Protein AF-A0A081CB46-F1 (afdb_monomer)

Foldseek 3Di:
DWQAEDPVLLPVLDDCVQQNDPDDPGVLSVVLLCVLCVLLVVPDPCVQSPYNVRDFPLSRNLSSLLSNLVSQCVSCVPPDPSNVSSVVSPVVSVVSSVCSNVVVDDRPPDPPPPPPPPPPPPPPDPDPPPPDDPPPPDDDD

Sequence (141 aa):
MAALISIDDAKVWLSQTKAPITTIEDELAEQLSTTVVGAVSARYSTDTWLDEFTTPLLIRRIISMFYAGYYYHRTFSNDSEPGAYGDRLLADAQTLLNGIVDGTIDIPSDVSIPVVTSMATPTIAPELVDTDPVFSMSQVF

Secondary structure (DSSP, 8-state):
------HHHHHTTS-TTTS--SS--HHHHHHHHHHHHHHHTTTS--TT--STTTS-HHHHHHHHHHHHHHHHHHHTTTSSSTHHHHHHHHHHHHHHHHHHHHTSSPPPS--------------------------------

Mean predicted aligned error: 12.36 Å

Radius of gyration: 26.99 Å; Cα contacts (8 Å, |Δi|>4): 134; chains: 1; bounding box: 76×68×66 Å

pLDDT: mean 81.32, std 16.96, range [39.66, 97.12]

Organism: Vecturithrix granuli (NCBI:txid1499967)

Structure (mmCIF, N/CA/C/O backbone):
data_AF-A0A081CB46-F1
#
_entry.id   AF-A0A081CB46-F1
#
loop_
_atom_site.group_PDB
_atom_site.id
_atom_site.type_symbol
_atom_site.label_atom_id
_atom_site.label_alt_id
_atom_site.label_comp_id
_atom_site.label_asym_id
_atom_site.label_entity_id
_atom_site.label_seq_id
_atom_site.pdbx_PDB_ins_code
_atom_site.Cartn_x
_atom_site.Cartn_y
_atom_site.Cartn_z
_atom_site.occupancy
_atom_site.B_iso_or_equiv
_atom_site.auth_seq_id
_atom_site.auth_comp_id
_atom_site.auth_asym_id
_atom_site.auth_atom_id
_atom_site.pdbx_PDB_model_num
ATOM 1 N N . MET A 1 1 ? -13.130 9.221 -1.093 1.00 72.00 1 MET A N 1
ATOM 2 C CA . MET A 1 1 ? -12.323 8.866 0.095 1.00 72.00 1 MET A CA 1
ATOM 3 C C . MET A 1 1 ? -10.921 9.305 -0.243 1.00 72.00 1 MET A C 1
ATOM 5 O O . MET A 1 1 ? -10.524 8.994 -1.351 1.00 72.00 1 MET A O 1
ATOM 9 N 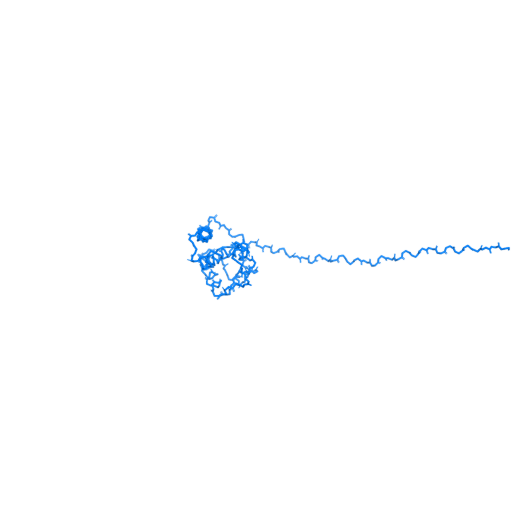N . ALA A 1 2 ? -10.235 10.060 0.615 1.00 83.94 2 ALA A N 1
ATOM 10 C CA . ALA A 1 2 ? -8.910 10.583 0.281 1.00 83.94 2 ALA A CA 1
ATOM 11 C C . ALA A 1 2 ? -7.867 9.457 0.159 1.00 83.94 2 ALA A C 1
ATOM 13 O O . ALA A 1 2 ? -8.063 8.354 0.681 1.00 83.94 2 ALA A O 1
ATOM 14 N N . ALA A 1 3 ? -6.758 9.742 -0.524 1.00 87.81 3 ALA A N 1
ATOM 15 C CA . ALA A 1 3 ? -5.622 8.836 -0.586 1.00 87.81 3 ALA A CA 1
ATOM 16 C C . ALA A 1 3 ? -5.020 8.657 0.818 1.00 87.81 3 ALA A C 1
ATOM 18 O O . ALA A 1 3 ? -4.725 9.633 1.506 1.00 87.81 3 ALA A O 1
ATOM 19 N N . LEU A 1 4 ? -4.833 7.405 1.244 1.00 92.25 4 LEU A N 1
ATOM 20 C CA . LEU A 1 4 ? -4.294 7.080 2.572 1.00 92.25 4 LEU A CA 1
ATOM 21 C C . LEU A 1 4 ? -2.772 6.875 2.588 1.00 92.25 4 LEU A C 1
ATOM 23 O O . LEU A 1 4 ? -2.216 6.478 3.611 1.00 92.25 4 LEU A O 1
ATOM 27 N N . ILE A 1 5 ? -2.100 7.080 1.455 1.00 93.81 5 ILE A N 1
ATOM 28 C CA . ILE A 1 5 ? -0.660 6.862 1.301 1.00 93.81 5 ILE A CA 1
ATOM 29 C C . ILE A 1 5 ? 0.046 8.130 0.842 1.00 93.81 5 ILE A C 1
ATOM 31 O O . ILE A 1 5 ? -0.493 8.899 0.046 1.00 93.81 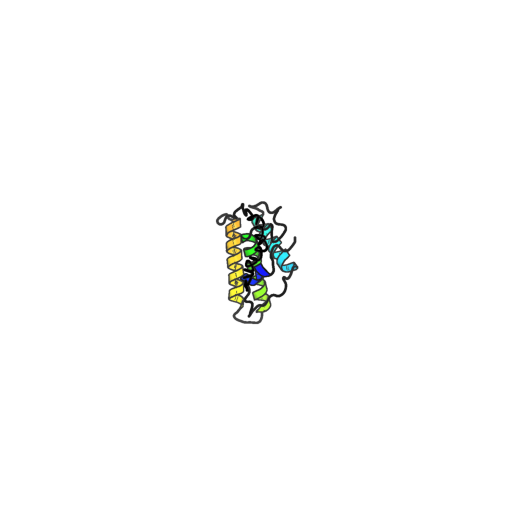5 ILE A O 1
ATOM 35 N N . SER A 1 6 ? 1.290 8.279 1.287 1.00 93.38 6 SER A N 1
ATOM 36 C CA . SER A 1 6 ? 2.177 9.355 0.863 1.00 93.38 6 SER A CA 1
ATOM 37 C C . SER A 1 6 ? 3.049 8.920 -0.315 1.00 93.38 6 SER A C 1
ATOM 39 O O . SER A 1 6 ? 3.261 7.728 -0.564 1.00 93.38 6 SER A O 1
ATOM 41 N N . ILE A 1 7 ? 3.643 9.886 -1.022 1.00 92.44 7 ILE A N 1
ATOM 42 C CA . ILE A 1 7 ? 4.642 9.578 -2.057 1.00 92.44 7 ILE A CA 1
ATOM 43 C C . ILE A 1 7 ? 5.827 8.788 -1.494 1.00 92.44 7 ILE A C 1
ATOM 45 O O . ILE A 1 7 ? 6.396 7.941 -2.185 1.00 92.44 7 ILE A O 1
ATOM 49 N N . ASP A 1 8 ? 6.191 9.038 -0.239 1.00 91.75 8 ASP A N 1
ATOM 50 C CA . ASP A 1 8 ? 7.300 8.346 0.398 1.00 91.75 8 ASP A CA 1
ATOM 51 C C . ASP A 1 8 ? 6.946 6.884 0.681 1.00 91.75 8 ASP A C 1
ATOM 53 O O . ASP A 1 8 ? 7.811 6.027 0.510 1.00 91.75 8 ASP A O 1
ATOM 57 N N . ASP A 1 9 ? 5.677 6.563 0.959 1.00 93.00 9 ASP A N 1
ATOM 58 C CA . ASP A 1 9 ? 5.217 5.172 1.060 1.00 93.00 9 ASP A CA 1
ATOM 59 C C . ASP A 1 9 ? 5.367 4.419 -0.267 1.00 93.00 9 ASP A C 1
ATOM 61 O O . ASP A 1 9 ? 5.755 3.250 -0.280 1.00 93.00 9 ASP A O 1
ATOM 65 N N . ALA A 1 10 ? 5.066 5.076 -1.392 1.00 92.25 10 ALA A N 1
ATOM 66 C CA . ALA A 1 10 ? 5.199 4.481 -2.722 1.00 92.25 10 ALA A CA 1
ATOM 67 C C . ALA A 1 10 ? 6.674 4.315 -3.132 1.00 92.25 10 ALA A C 1
ATOM 69 O O . ALA A 1 10 ? 7.056 3.291 -3.703 1.00 92.25 10 ALA A O 1
ATOM 70 N N . LYS A 1 11 ? 7.532 5.289 -2.802 1.00 92.62 11 LYS A N 1
ATOM 71 C CA . LYS A 1 11 ? 8.974 5.256 -3.112 1.00 92.62 11 LYS A CA 1
ATOM 72 C C . LYS A 1 11 ? 9.723 4.104 -2.448 1.00 92.62 11 LYS A C 1
ATOM 74 O O . LYS A 1 11 ? 10.773 3.723 -2.954 1.00 92.62 11 LYS A O 1
ATOM 79 N N . VAL A 1 12 ? 9.217 3.548 -1.346 1.00 92.75 12 VAL A N 1
ATOM 80 C CA . VAL A 1 12 ? 9.826 2.365 -0.709 1.00 92.75 12 VAL A CA 1
ATOM 81 C C . VAL A 1 12 ? 9.818 1.157 -1.652 1.00 92.75 12 VAL A C 1
ATOM 83 O O . VAL A 1 12 ? 10.743 0.348 -1.621 1.00 92.75 12 VAL A O 1
ATOM 86 N N . TRP A 1 13 ? 8.802 1.050 -2.509 1.00 92.81 13 TRP A N 1
ATOM 87 C CA . TRP A 1 13 ? 8.603 -0.090 -3.408 1.00 92.81 13 TRP A CA 1
ATOM 88 C C . TRP A 1 13 ? 9.049 0.183 -4.844 1.00 92.81 13 TRP A C 1
ATOM 90 O O . TRP A 1 13 ? 9.259 -0.748 -5.617 1.00 92.81 13 TRP A O 1
ATOM 100 N N . LEU A 1 14 ? 9.196 1.454 -5.216 1.00 89.56 14 LEU A N 1
ATOM 101 C CA . LEU A 1 14 ? 9.598 1.864 -6.555 1.00 89.56 14 LEU A CA 1
ATOM 102 C C . LEU A 1 14 ? 11.107 2.108 -6.628 1.00 89.56 14 LEU A C 1
ATOM 104 O O . LEU A 1 14 ? 11.699 2.825 -5.823 1.00 89.56 14 LEU A O 1
ATOM 108 N N . SER A 1 15 ? 11.749 1.552 -7.653 1.00 83.88 15 SER A N 1
ATOM 109 C CA . SER A 1 15 ? 13.147 1.864 -7.941 1.00 83.88 15 SER A CA 1
ATOM 110 C C . SER A 1 15 ? 13.280 3.320 -8.389 1.00 83.88 15 SER A C 1
ATOM 112 O O . SER A 1 15 ? 12.837 3.673 -9.478 1.00 83.88 15 SER A O 1
ATOM 114 N N . GLN A 1 16 ? 13.966 4.151 -7.600 1.00 82.75 16 GLN A N 1
ATOM 115 C CA . GLN A 1 16 ? 14.152 5.579 -7.909 1.00 82.75 16 GLN A CA 1
ATOM 116 C C . GLN A 1 16 ? 14.886 5.841 -9.233 1.00 82.75 16 GLN A C 1
ATOM 118 O O . GLN A 1 16 ? 14.766 6.922 -9.798 1.00 82.75 16 GLN A O 1
ATOM 123 N N . THR A 1 17 ? 15.649 4.867 -9.735 1.00 81.38 17 THR A N 1
ATOM 124 C CA . THR A 1 17 ? 16.389 4.989 -10.997 1.00 81.38 17 THR A CA 1
ATOM 125 C C . THR A 1 17 ? 15.606 4.476 -12.199 1.00 81.38 17 THR A C 1
ATOM 127 O O . THR A 1 17 ? 15.756 5.020 -13.288 1.00 81.38 17 THR A O 1
ATOM 130 N N . LYS A 1 18 ? 14.784 3.434 -12.025 1.00 77.88 18 LYS A N 1
ATOM 131 C CA . LYS A 1 18 ? 14.051 2.790 -13.129 1.00 77.88 18 LYS A CA 1
ATOM 132 C C . LYS A 1 18 ? 12.608 3.274 -13.261 1.00 77.88 18 LYS A C 1
ATOM 134 O O . LYS A 1 18 ? 12.084 3.316 -14.364 1.00 77.88 18 LYS A O 1
ATOM 139 N N . ALA A 1 19 ? 11.975 3.616 -12.146 1.00 81.56 19 ALA A N 1
ATOM 140 C CA . ALA A 1 19 ? 10.573 4.001 -12.047 1.00 81.56 19 ALA A CA 1
ATOM 141 C C . ALA A 1 19 ? 10.436 5.235 -11.132 1.00 81.56 19 ALA A C 1
ATOM 143 O O . ALA A 1 19 ? 9.846 5.141 -10.052 1.00 81.56 19 ALA A O 1
ATOM 144 N N . PRO A 1 20 ? 11.047 6.379 -11.500 1.00 86.31 20 PRO A N 1
ATOM 145 C CA . PRO A 1 20 ? 11.020 7.567 -10.661 1.00 86.31 20 PRO A CA 1
ATOM 146 C C . PRO A 1 20 ? 9.596 8.114 -10.555 1.00 86.31 20 PRO A C 1
ATOM 148 O O . PRO A 1 20 ? 8.983 8.487 -11.552 1.00 86.31 20 PRO A O 1
ATOM 151 N N . ILE A 1 21 ? 9.100 8.219 -9.325 1.00 89.25 21 ILE A N 1
ATOM 152 C CA . ILE A 1 21 ? 7.823 8.858 -9.021 1.00 89.25 21 ILE A CA 1
ATOM 153 C C . ILE A 1 21 ? 8.057 10.246 -8.421 1.00 89.25 21 ILE A C 1
ATOM 155 O O . ILE A 1 21 ? 8.797 10.407 -7.447 1.00 89.25 21 ILE A O 1
ATOM 159 N N . THR A 1 22 ? 7.424 11.258 -9.010 1.00 88.62 22 THR A N 1
ATOM 160 C CA . THR A 1 22 ? 7.463 12.650 -8.532 1.00 88.62 22 THR A CA 1
ATOM 161 C C . THR A 1 22 ? 6.161 13.078 -7.871 1.00 88.62 22 THR A C 1
ATOM 163 O O . THR A 1 22 ? 6.184 13.950 -7.007 1.00 88.62 22 THR A O 1
ATOM 166 N N . THR A 1 23 ? 5.047 12.446 -8.238 1.00 90.25 23 THR A N 1
ATOM 167 C CA . THR A 1 23 ? 3.710 12.704 -7.698 1.00 90.25 23 THR A CA 1
ATOM 168 C C . THR A 1 23 ? 2.930 11.400 -7.584 1.00 90.25 23 THR A C 1
ATOM 170 O O . THR A 1 23 ? 3.128 10.486 -8.388 1.00 90.25 23 THR A O 1
ATOM 173 N N . ILE A 1 24 ? 2.030 11.325 -6.604 1.00 90.75 24 ILE A N 1
ATOM 174 C CA . ILE A 1 24 ? 1.009 10.278 -6.568 1.00 90.75 24 ILE A CA 1
ATOM 175 C C . ILE A 1 24 ? -0.133 10.661 -7.507 1.00 90.75 24 ILE A C 1
ATOM 177 O O . ILE A 1 24 ? -0.4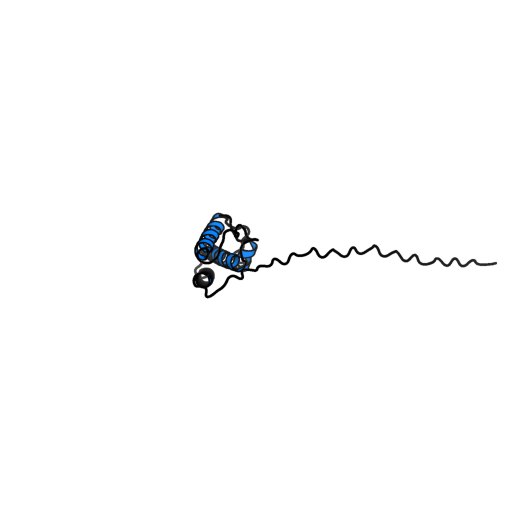71 11.831 -7.657 1.00 90.75 24 ILE A O 1
ATOM 181 N N . GLU A 1 25 ? -0.679 9.659 -8.184 1.00 93.56 25 GLU A N 1
ATOM 182 C CA . GLU A 1 25 ? -1.928 9.777 -8.921 1.00 93.56 25 GLU A CA 1
ATOM 183 C C . GLU A 1 25 ? -3.087 9.563 -7.952 1.00 93.56 25 GLU A C 1
ATOM 185 O O . GLU A 1 25 ? -3.374 8.428 -7.561 1.00 93.56 25 GLU A O 1
ATOM 190 N N . ASP A 1 26 ? -3.708 10.670 -7.545 1.00 92.19 26 ASP A N 1
ATOM 191 C CA . ASP A 1 26 ? -4.707 10.688 -6.475 1.00 92.19 26 ASP A CA 1
ATOM 192 C C . ASP A 1 26 ? -5.866 9.730 -6.764 1.00 92.19 26 ASP A C 1
ATOM 194 O O . ASP A 1 26 ? -6.216 8.933 -5.905 1.00 92.19 26 ASP A O 1
ATOM 198 N N . GLU A 1 27 ? -6.391 9.699 -7.992 1.00 93.88 27 GLU A N 1
ATOM 199 C CA . GLU A 1 27 ? -7.510 8.818 -8.360 1.00 93.88 27 GLU A CA 1
ATOM 200 C C . GLU A 1 27 ? -7.187 7.328 -8.145 1.00 93.88 27 GLU A C 1
ATOM 202 O O . GLU A 1 27 ? -7.970 6.592 -7.539 1.00 93.88 27 GLU A O 1
ATOM 207 N N . LEU A 1 28 ? -5.996 6.887 -8.568 1.00 94.06 28 LEU A N 1
ATOM 208 C CA . LEU A 1 28 ? -5.550 5.510 -8.355 1.00 94.06 28 LEU A CA 1
ATOM 209 C C . LEU A 1 28 ? -5.344 5.227 -6.862 1.00 94.06 28 LEU A C 1
ATOM 211 O O . LEU A 1 28 ? -5.771 4.186 -6.359 1.00 94.06 28 LEU A O 1
ATOM 215 N N . ALA A 1 29 ? -4.702 6.142 -6.137 1.00 94.50 29 ALA A N 1
ATOM 216 C CA . ALA A 1 29 ? -4.455 5.974 -4.710 1.00 94.50 29 ALA A CA 1
ATOM 217 C C . ALA A 1 29 ? -5.760 5.944 -3.892 1.00 94.50 29 ALA A C 1
ATOM 219 O O . ALA A 1 29 ? -5.892 5.120 -2.984 1.00 94.50 29 ALA A O 1
ATOM 220 N N . GLU A 1 30 ? -6.744 6.776 -4.230 1.00 95.12 30 GLU A N 1
ATOM 221 C CA . GLU A 1 30 ? -8.077 6.795 -3.620 1.00 95.12 30 GLU A CA 1
ATOM 222 C C . GLU A 1 30 ? -8.850 5.501 -3.896 1.00 95.12 30 GLU A C 1
ATOM 224 O O . GLU A 1 30 ? -9.447 4.918 -2.981 1.00 95.12 30 GLU A O 1
ATOM 229 N N . GLN A 1 31 ? -8.806 5.008 -5.136 1.00 95.94 31 GLN A N 1
ATOM 230 C CA . GLN A 1 31 ? -9.455 3.753 -5.511 1.00 95.94 31 GLN A CA 1
ATOM 231 C C . GLN A 1 31 ? -8.866 2.567 -4.736 1.00 95.94 31 GLN A C 1
ATOM 233 O O . GLN A 1 31 ? -9.608 1.740 -4.193 1.00 95.94 31 GLN A O 1
ATOM 238 N N . LEU A 1 32 ? -7.536 2.487 -4.647 1.00 96.19 32 LEU A N 1
ATOM 239 C CA . LEU A 1 32 ? -6.852 1.432 -3.899 1.00 96.19 32 LEU A CA 1
ATOM 240 C C . LEU A 1 32 ? -7.116 1.540 -2.398 1.00 96.19 32 LEU A C 1
ATOM 242 O O . LEU A 1 32 ? -7.394 0.526 -1.758 1.00 96.19 32 LEU A O 1
ATOM 246 N N . SER A 1 33 ? -7.112 2.757 -1.853 1.00 95.81 33 SER A N 1
ATOM 247 C CA . SER A 1 33 ? -7.457 3.010 -0.450 1.00 95.81 33 SER A CA 1
ATOM 248 C C . SER A 1 33 ? -8.866 2.514 -0.134 1.00 95.81 33 SER A C 1
ATOM 250 O O . SER A 1 33 ? -9.055 1.749 0.809 1.00 95.81 33 SER A O 1
ATOM 252 N N . THR A 1 34 ? -9.840 2.857 -0.978 1.00 95.44 34 THR A N 1
ATOM 253 C CA . THR A 1 34 ? -11.233 2.408 -0.837 1.00 95.44 34 THR A CA 1
ATOM 254 C C . THR A 1 34 ? -11.346 0.885 -0.914 1.00 95.44 34 THR A C 1
ATOM 256 O O . THR A 1 34 ? -12.069 0.275 -0.129 1.00 95.44 34 THR A O 1
ATOM 259 N N . THR A 1 35 ? -10.608 0.256 -1.831 1.00 95.06 35 THR A N 1
ATOM 260 C CA . THR A 1 35 ? -10.639 -1.201 -2.027 1.00 95.06 35 THR A CA 1
ATOM 261 C C . THR A 1 35 ? -10.080 -1.943 -0.813 1.00 95.06 35 THR A C 1
ATOM 263 O O . THR A 1 35 ? -10.720 -2.858 -0.294 1.00 95.06 35 THR A O 1
ATOM 266 N N . VAL A 1 36 ? -8.906 -1.532 -0.326 1.00 95.56 36 VAL A N 1
ATOM 267 C CA . VAL A 1 36 ? -8.244 -2.164 0.823 1.00 95.56 36 VAL A CA 1
ATOM 268 C C . VAL A 1 36 ? -9.052 -1.948 2.098 1.00 95.56 36 VAL A C 1
ATOM 270 O O . VAL A 1 36 ? -9.336 -2.905 2.815 1.00 95.56 36 VAL A O 1
ATOM 273 N N . VAL A 1 37 ? -9.475 -0.712 2.369 1.00 94.69 37 VAL A N 1
ATOM 274 C CA . VAL A 1 37 ? -10.262 -0.403 3.569 1.00 94.69 37 VAL A CA 1
ATOM 275 C C . VAL A 1 37 ? -11.623 -1.089 3.523 1.00 94.69 37 VAL A C 1
ATOM 277 O O . VAL A 1 37 ? -12.044 -1.660 4.526 1.00 94.69 37 VAL A O 1
ATOM 280 N N . GLY A 1 38 ? -12.269 -1.139 2.356 1.00 94.31 38 GLY A N 1
ATOM 281 C CA . GLY A 1 38 ? -13.514 -1.879 2.162 1.00 94.31 38 GLY A CA 1
ATOM 282 C C . GLY A 1 38 ? -13.380 -3.357 2.532 1.00 94.31 38 GLY A C 1
ATOM 283 O O . GLY A 1 38 ? -14.217 -3.874 3.269 1.00 94.31 38 GLY A O 1
ATOM 284 N N . ALA A 1 39 ? -12.301 -4.020 2.110 1.00 93.81 39 ALA A N 1
ATOM 285 C CA . ALA A 1 39 ? -12.050 -5.419 2.457 1.00 93.81 39 ALA A CA 1
ATOM 286 C C . ALA A 1 39 ? -11.820 -5.631 3.966 1.00 93.81 39 ALA A C 1
ATOM 288 O O . ALA A 1 39 ? -12.309 -6.604 4.539 1.00 93.81 39 ALA A O 1
ATOM 289 N N . VAL A 1 40 ? -11.112 -4.711 4.625 1.00 93.25 40 VAL A N 1
ATOM 290 C CA . VAL A 1 40 ? -10.745 -4.823 6.049 1.00 93.25 40 VAL A CA 1
ATOM 291 C C . VAL A 1 40 ? -11.873 -4.370 6.993 1.00 93.25 40 VAL A C 1
ATOM 293 O O . VAL A 1 40 ? -11.934 -4.813 8.143 1.00 93.25 40 VAL A O 1
ATOM 296 N N . SER A 1 41 ? -12.815 -3.557 6.503 1.00 92.19 41 SER A N 1
ATOM 297 C CA . SER A 1 41 ? -13.941 -3.008 7.279 1.00 92.19 41 SER A CA 1
ATOM 298 C C . SER A 1 41 ? -14.870 -4.062 7.892 1.00 92.19 41 SER A C 1
ATOM 300 O O . SER A 1 41 ? -15.561 -3.792 8.870 1.00 92.19 41 SER A O 1
ATOM 302 N N . ALA A 1 42 ? -14.860 -5.291 7.366 1.00 89.56 42 ALA A N 1
ATOM 303 C C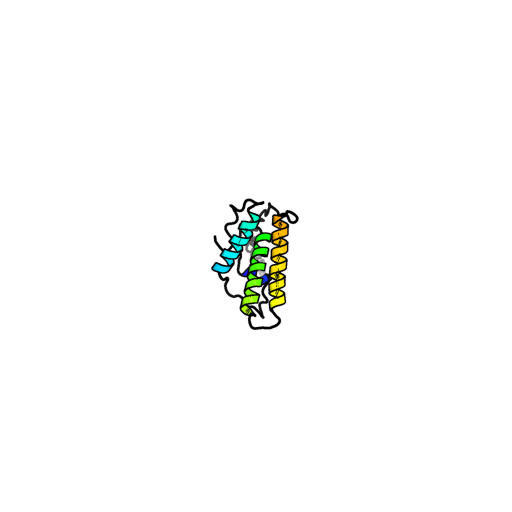A . ALA A 1 42 ? -15.618 -6.403 7.934 1.00 89.56 42 ALA A CA 1
ATOM 304 C C . ALA A 1 42 ? -15.097 -6.852 9.314 1.00 89.56 42 ALA A C 1
ATOM 306 O O . ALA A 1 42 ? -15.831 -7.495 10.064 1.00 89.56 42 ALA A O 1
ATOM 307 N N . ARG A 1 43 ? -13.834 -6.542 9.643 1.00 89.75 43 ARG A N 1
ATOM 308 C CA . ARG A 1 43 ? -13.153 -7.013 10.858 1.00 89.75 43 ARG A CA 1
ATOM 309 C C . ARG A 1 43 ? -12.701 -5.882 11.781 1.00 89.75 43 ARG A C 1
ATOM 311 O O . ARG A 1 43 ? -12.708 -6.064 12.995 1.00 89.75 43 ARG A O 1
ATOM 318 N N . TYR A 1 44 ? -12.326 -4.731 11.229 1.00 90.38 44 TYR A N 1
ATOM 319 C CA . TYR A 1 44 ? -11.848 -3.578 11.994 1.00 90.38 44 TYR A CA 1
ATOM 320 C C . TYR A 1 44 ? -12.758 -2.370 11.769 1.00 90.38 44 TYR A C 1
ATOM 322 O O . TYR A 1 44 ? -13.260 -2.172 10.666 1.00 90.38 44 TYR A O 1
ATOM 330 N N . SER A 1 45 ? -12.944 -1.535 12.798 1.00 90.06 45 SER A N 1
ATOM 331 C CA . SER A 1 45 ? -13.535 -0.205 12.596 1.00 90.06 45 SER A CA 1
ATOM 332 C C . SER A 1 45 ? -12.515 0.672 11.877 1.00 90.06 45 SER A C 1
ATOM 334 O O . SER A 1 45 ? -11.378 0.823 12.326 1.00 90.06 45 SER A O 1
ATOM 336 N N . THR A 1 46 ? -12.932 1.222 10.741 1.00 89.88 46 THR A N 1
ATOM 337 C CA . THR A 1 46 ? -12.099 2.046 9.857 1.00 89.88 46 THR A CA 1
ATOM 338 C C . THR A 1 46 ? -12.510 3.516 9.894 1.00 89.88 46 THR A C 1
ATOM 340 O O . THR A 1 46 ? -12.028 4.308 9.092 1.00 89.88 46 THR A O 1
ATOM 343 N N . ASP A 1 47 ? -13.406 3.893 10.812 1.00 88.62 47 ASP A N 1
ATOM 344 C CA . ASP A 1 47 ? -14.003 5.234 10.889 1.00 88.62 47 ASP A CA 1
ATOM 345 C C . ASP A 1 47 ? -12.964 6.326 11.175 1.00 88.62 47 ASP A C 1
ATOM 347 O O . ASP A 1 47 ? -13.168 7.497 10.861 1.00 88.62 47 ASP A O 1
ATOM 351 N N . THR A 1 48 ? -11.836 5.939 11.773 1.00 88.25 48 THR A N 1
ATOM 352 C CA . THR A 1 48 ? -10.725 6.833 12.097 1.00 88.25 48 THR A CA 1
ATOM 353 C C . THR A 1 48 ? -9.649 6.881 11.018 1.00 88.25 48 THR A C 1
ATOM 355 O O . THR A 1 48 ? -8.771 7.728 11.115 1.00 88.25 48 THR A O 1
ATOM 358 N N . TRP A 1 49 ? -9.689 6.021 9.996 1.00 90.94 49 TRP A N 1
ATOM 359 C CA . TRP A 1 49 ? -8.654 5.939 8.956 1.00 90.94 49 TRP A CA 1
ATOM 360 C C . TRP A 1 49 ? -8.959 6.931 7.836 1.00 90.94 49 TRP A C 1
ATOM 362 O O . TRP A 1 49 ? -9.469 6.574 6.772 1.00 90.94 49 TRP A O 1
ATOM 372 N N . LEU A 1 50 ? -8.713 8.205 8.120 1.00 89.00 50 LEU A N 1
ATOM 373 C CA . LEU A 1 50 ? -9.098 9.314 7.247 1.00 89.00 50 LEU A CA 1
ATOM 374 C C . LEU A 1 50 ? -7.944 9.796 6.366 1.00 89.00 50 LEU A C 1
ATOM 376 O O . LEU A 1 50 ? -8.183 10.361 5.300 1.00 89.00 50 LEU A O 1
ATOM 380 N N . ASP A 1 51 ? -6.710 9.577 6.813 1.00 89.12 51 ASP A N 1
ATOM 381 C CA . ASP A 1 51 ? -5.488 10.047 6.167 1.00 89.12 51 ASP A CA 1
ATOM 382 C C . ASP A 1 51 ? -4.294 9.118 6.454 1.00 89.12 51 ASP A C 1
ATOM 384 O O . ASP A 1 51 ? -4.397 8.114 7.166 1.00 89.12 51 ASP A O 1
ATOM 388 N N . GLU A 1 52 ? -3.131 9.466 5.908 1.00 85.62 52 GLU A N 1
ATOM 389 C CA . GLU A 1 52 ? -1.881 8.730 6.111 1.00 85.62 52 GLU A CA 1
ATOM 390 C C . GLU A 1 52 ? -1.398 8.698 7.575 1.00 85.62 52 GLU A C 1
ATOM 392 O O . GLU A 1 52 ? -0.654 7.796 7.959 1.00 85.62 52 GLU A O 1
ATOM 397 N N . PHE A 1 53 ? -1.798 9.640 8.429 1.00 87.69 53 PHE A N 1
ATOM 398 C CA . PHE A 1 53 ? -1.331 9.705 9.821 1.00 87.69 53 PHE A CA 1
ATOM 399 C C . PHE A 1 53 ? -2.184 8.861 10.7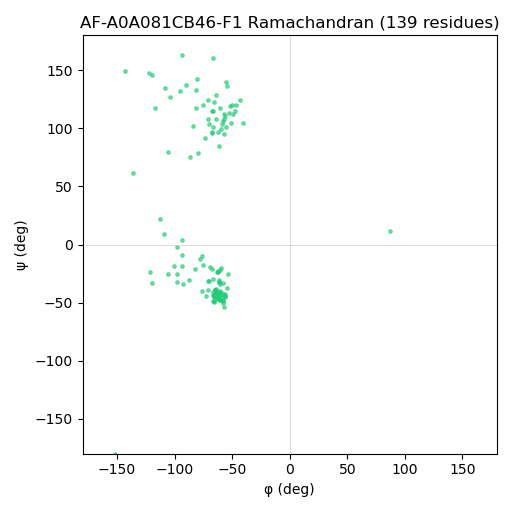63 1.00 87.69 53 PHE A C 1
ATOM 401 O O . PHE A 1 53 ? -1.689 8.335 11.759 1.00 87.69 53 PHE A O 1
ATOM 408 N N . THR A 1 54 ? -3.463 8.735 10.440 1.00 89.06 54 THR A N 1
ATOM 409 C CA . THR A 1 54 ? -4.466 8.008 11.218 1.00 89.06 54 THR A CA 1
ATOM 410 C C . THR A 1 54 ? -4.631 6.560 10.763 1.00 89.06 54 THR A C 1
ATOM 412 O O . THR A 1 54 ? -5.121 5.720 11.519 1.00 89.06 54 THR A O 1
ATOM 415 N N . THR A 1 55 ? -4.182 6.240 9.548 1.00 91.00 55 THR A N 1
ATOM 416 C CA . THR A 1 55 ? -4.228 4.882 9.002 1.00 91.00 55 THR A CA 1
ATOM 417 C C . THR A 1 55 ? -3.060 4.032 9.522 1.00 91.00 55 THR A C 1
ATOM 419 O O . THR A 1 55 ? -1.903 4.459 9.442 1.00 91.00 55 THR A O 1
ATOM 422 N N . PRO A 1 56 ? -3.306 2.790 9.988 1.00 91.44 56 PRO A N 1
ATOM 423 C CA . PRO A 1 56 ? -2.250 1.889 10.429 1.00 91.44 56 PRO A CA 1
ATOM 424 C C . PRO A 1 56 ? -1.178 1.668 9.360 1.00 91.44 56 PRO A C 1
ATOM 426 O O . PRO A 1 56 ? -1.476 1.446 8.183 1.00 91.44 56 PRO A O 1
ATOM 429 N N . LEU A 1 57 ? 0.086 1.634 9.790 1.00 91.19 57 LEU A N 1
ATOM 430 C CA . LEU A 1 57 ? 1.237 1.481 8.896 1.00 91.19 57 LEU A CA 1
ATOM 431 C C . LEU A 1 57 ? 1.129 0.242 7.994 1.00 91.19 57 LEU A C 1
ATOM 433 O O . LEU A 1 57 ? 1.527 0.285 6.832 1.00 91.19 57 LEU A O 1
ATOM 437 N N . LEU A 1 58 ? 0.591 -0.865 8.514 1.00 92.38 58 LEU A N 1
ATOM 438 C CA . LEU A 1 58 ? 0.415 -2.091 7.737 1.00 92.38 58 LEU A CA 1
ATOM 439 C C . LEU A 1 58 ? -0.565 -1.892 6.571 1.00 92.38 58 LEU A C 1
ATOM 441 O O . LEU A 1 58 ? -0.277 -2.319 5.457 1.00 92.38 58 LEU A O 1
ATOM 445 N N . ILE A 1 59 ? -1.674 -1.188 6.806 1.00 94.50 59 ILE A N 1
ATOM 446 C CA . ILE A 1 59 ? -2.663 -0.875 5.769 1.00 94.50 59 ILE A CA 1
ATOM 447 C C . ILE A 1 59 ? -2.056 0.050 4.716 1.00 94.50 59 ILE A C 1
ATOM 449 O O . ILE A 1 59 ? -2.153 -0.239 3.524 1.00 94.50 59 ILE A O 1
ATOM 453 N N . ARG A 1 60 ? -1.335 1.092 5.144 1.00 94.81 60 ARG A N 1
ATOM 454 C CA . ARG A 1 60 ? -0.604 1.986 4.230 1.00 94.81 60 ARG A CA 1
ATOM 455 C C . ARG A 1 60 ? 0.379 1.230 3.346 1.00 94.81 60 ARG A C 1
ATOM 457 O O . ARG A 1 60 ? 0.426 1.469 2.145 1.00 94.81 60 ARG A O 1
ATOM 464 N N . ARG A 1 61 ? 1.120 0.276 3.918 1.00 95.12 61 ARG A N 1
ATOM 465 C CA . ARG A 1 61 ? 2.057 -0.574 3.168 1.00 95.12 61 ARG A CA 1
ATOM 466 C C . ARG A 1 61 ? 1.356 -1.440 2.129 1.00 95.12 61 ARG A C 1
ATOM 468 O O . ARG A 1 61 ? 1.850 -1.539 1.016 1.00 95.12 61 ARG A O 1
ATOM 475 N N . ILE A 1 62 ? 0.217 -2.039 2.464 1.00 96.00 62 ILE A N 1
ATOM 476 C CA . ILE A 1 62 ? -0.553 -2.847 1.508 1.00 96.00 62 ILE A CA 1
ATOM 477 C C . ILE A 1 62 ? -1.037 -1.974 0.345 1.00 96.00 62 ILE A C 1
ATOM 479 O O . ILE A 1 62 ? -0.844 -2.334 -0.815 1.00 96.00 62 ILE A O 1
ATOM 483 N N . ILE A 1 63 ? -1.603 -0.799 0.642 1.00 96.31 63 ILE A N 1
ATOM 484 C CA . ILE A 1 63 ? -2.057 0.150 -0.385 1.00 96.31 63 ILE A CA 1
ATOM 485 C C . ILE A 1 63 ? -0.878 0.597 -1.261 1.00 96.31 63 ILE A C 1
ATOM 487 O O . ILE A 1 63 ? -0.99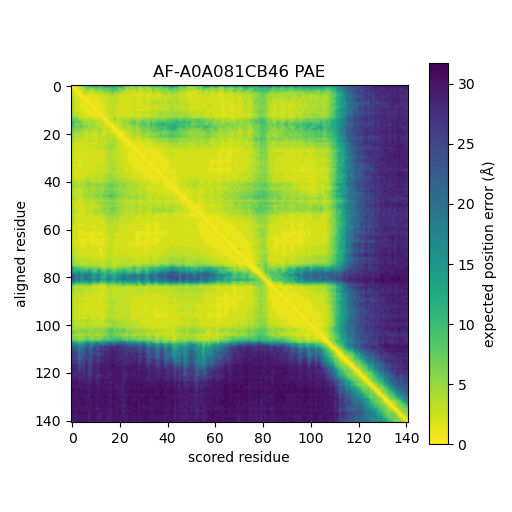9 0.614 -2.486 1.00 96.31 63 ILE A O 1
ATOM 491 N N . SER A 1 64 ? 0.279 0.905 -0.666 1.00 96.44 64 SER A N 1
ATOM 492 C CA . SER A 1 64 ? 1.450 1.348 -1.425 1.00 96.44 64 SER A CA 1
ATOM 493 C C . SER A 1 64 ? 2.083 0.238 -2.267 1.00 96.44 64 SER A C 1
ATOM 495 O O . SER A 1 64 ? 2.563 0.529 -3.361 1.00 96.44 64 SER A O 1
ATOM 497 N N . MET A 1 65 ? 2.022 -1.026 -1.836 1.00 96.44 65 MET A N 1
ATOM 498 C CA . MET A 1 65 ? 2.425 -2.175 -2.657 1.00 96.44 65 MET A CA 1
ATOM 499 C C . MET A 1 65 ? 1.501 -2.360 -3.862 1.00 96.44 65 MET A C 1
ATOM 501 O O . MET A 1 65 ? 1.997 -2.538 -4.976 1.00 96.44 65 MET A O 1
ATOM 505 N N . PHE A 1 66 ? 0.178 -2.256 -3.672 1.00 97.06 66 PHE A N 1
ATOM 506 C CA . PHE A 1 66 ? -0.763 -2.269 -4.794 1.00 97.06 66 PHE A CA 1
ATOM 507 C C . PHE A 1 66 ? -0.457 -1.141 -5.778 1.00 97.06 66 PHE A C 1
ATOM 509 O O . PHE A 1 66 ? -0.295 -1.387 -6.973 1.00 97.06 66 PHE A O 1
ATOM 516 N N . TYR A 1 67 ? -0.318 0.084 -5.270 1.00 96.12 67 TYR A N 1
ATOM 517 C CA . TYR A 1 67 ? -0.026 1.257 -6.086 1.00 96.12 67 TYR A CA 1
ATOM 518 C C . TYR A 1 67 ? 1.271 1.077 -6.881 1.00 96.12 67 TYR A C 1
ATOM 520 O O . TYR A 1 67 ? 1.290 1.283 -8.094 1.00 96.12 67 TYR A O 1
ATOM 528 N N . ALA A 1 68 ? 2.344 0.638 -6.221 1.00 94.31 68 ALA A N 1
ATOM 529 C CA . ALA A 1 68 ? 3.628 0.393 -6.862 1.00 94.31 68 ALA A CA 1
ATOM 530 C C . ALA A 1 68 ? 3.535 -0.701 -7.934 1.00 94.31 68 ALA A C 1
ATOM 532 O O . ALA A 1 68 ? 4.085 -0.524 -9.020 1.00 94.31 68 ALA A O 1
ATOM 533 N N . GLY A 1 69 ? 2.801 -1.786 -7.673 1.00 93.00 69 GLY A N 1
ATOM 534 C CA . GLY A 1 69 ? 2.544 -2.843 -8.651 1.00 93.00 69 GLY A CA 1
ATOM 535 C C . GLY A 1 69 ? 1.874 -2.308 -9.918 1.00 93.00 69 GLY A C 1
ATOM 536 O O . GLY A 1 69 ? 2.417 -2.454 -11.015 1.00 93.00 69 GLY A O 1
ATOM 537 N N . TYR A 1 70 ? 0.751 -1.597 -9.777 1.00 92.81 70 TYR A N 1
ATOM 538 C CA . TYR A 1 70 ? 0.061 -0.971 -10.913 1.00 92.81 70 TYR A CA 1
ATOM 539 C C . TYR A 1 70 ? 0.937 0.056 -11.639 1.00 92.81 70 TYR A C 1
ATOM 541 O O . TYR A 1 70 ? 0.956 0.102 -12.873 1.00 92.81 70 TYR A O 1
ATOM 549 N N . TYR A 1 71 ? 1.710 0.847 -10.894 1.00 92.00 71 TYR A N 1
ATOM 550 C CA . TYR A 1 71 ? 2.642 1.811 -11.466 1.00 92.00 71 TYR A CA 1
ATOM 551 C C . TYR A 1 71 ? 3.736 1.128 -12.300 1.00 92.00 71 TYR A C 1
ATOM 553 O O . TYR A 1 71 ? 4.042 1.591 -13.402 1.00 92.00 71 TYR A O 1
ATOM 561 N N . TYR A 1 72 ? 4.288 0.004 -11.828 1.00 89.56 72 TYR A N 1
ATOM 562 C CA . TYR A 1 72 ? 5.243 -0.813 -12.579 1.00 89.56 72 TYR A CA 1
ATOM 563 C C . TYR A 1 72 ? 4.628 -1.346 -13.874 1.00 89.56 72 TYR A C 1
ATOM 565 O O . TYR A 1 72 ? 5.222 -1.175 -14.939 1.00 89.56 72 TYR A O 1
ATOM 573 N N . HIS A 1 73 ? 3.420 -1.913 -13.811 1.00 87.62 73 HIS A N 1
ATOM 574 C CA . HIS A 1 73 ? 2.728 -2.396 -15.008 1.00 87.62 73 HIS A CA 1
ATOM 575 C C . HIS A 1 73 ? 2.507 -1.293 -16.036 1.00 87.62 73 HIS A C 1
ATOM 577 O O . HIS A 1 73 ? 2.732 -1.514 -17.223 1.00 87.62 73 HIS A O 1
ATOM 583 N N . ARG A 1 74 ? 2.117 -0.090 -15.602 1.00 87.81 74 ARG A N 1
ATOM 584 C CA . ARG A 1 74 ? 1.936 1.036 -16.524 1.00 87.81 74 ARG A CA 1
ATOM 585 C C . ARG A 1 74 ? 3.262 1.470 -17.147 1.00 87.81 74 ARG A C 1
ATOM 587 O O . ARG A 1 74 ? 3.348 1.605 -18.367 1.00 87.81 74 ARG A O 1
ATOM 594 N N . THR A 1 75 ? 4.282 1.664 -16.313 1.00 86.00 75 THR A N 1
ATOM 595 C CA . THR A 1 75 ? 5.592 2.206 -16.715 1.00 86.00 75 THR A CA 1
ATOM 596 C C . THR A 1 75 ? 6.325 1.283 -17.684 1.00 86.00 75 THR A C 1
ATOM 598 O O . THR A 1 75 ? 6.932 1.753 -18.642 1.00 86.00 75 THR A O 1
ATOM 601 N N . PHE A 1 76 ? 6.227 -0.029 -17.475 1.00 85.25 76 PHE A N 1
ATOM 602 C CA . PHE A 1 76 ? 6.938 -1.032 -18.266 1.00 85.25 76 PHE A CA 1
ATOM 603 C C . PHE A 1 76 ? 6.016 -1.896 -19.125 1.00 85.25 76 PHE A C 1
ATOM 6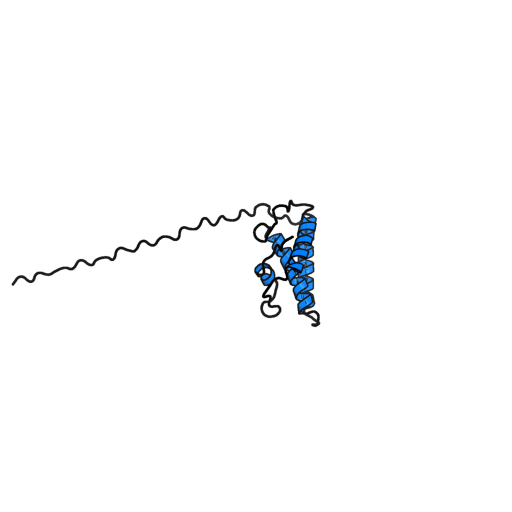05 O O . PHE A 1 76 ? 6.394 -2.986 -19.539 1.00 85.25 76 PHE A O 1
ATOM 612 N N . SER A 1 77 ? 4.815 -1.406 -19.427 1.00 79.38 77 SER A N 1
ATOM 613 C CA . SER A 1 77 ? 3.817 -2.110 -20.246 1.00 79.38 77 SER A CA 1
ATOM 614 C C . SER A 1 77 ? 4.335 -2.577 -21.615 1.00 79.38 77 SER A C 1
ATOM 616 O O . SER A 1 77 ? 3.811 -3.540 -22.167 1.00 79.38 77 SER A O 1
ATOM 618 N N . ASN A 1 78 ? 5.367 -1.919 -22.153 1.00 73.06 78 ASN A N 1
ATOM 619 C CA . ASN A 1 78 ? 5.977 -2.231 -23.450 1.00 73.06 78 ASN A CA 1
ATOM 620 C C . ASN A 1 78 ? 7.250 -3.086 -23.356 1.00 73.06 78 ASN A C 1
ATOM 622 O O . ASN A 1 78 ? 7.852 -3.396 -24.383 1.00 73.06 78 ASN A O 1
ATOM 626 N N . ASP A 1 79 ? 7.695 -3.411 -22.146 1.00 72.50 79 ASP A N 1
ATOM 627 C CA . ASP A 1 79 ? 8.965 -4.076 -21.892 1.00 72.50 79 ASP A CA 1
ATOM 628 C C . ASP A 1 79 ? 8.696 -5.526 -21.456 1.00 72.50 79 ASP A C 1
ATOM 630 O O . ASP A 1 79 ? 7.789 -5.798 -20.669 1.00 72.50 79 ASP A O 1
ATOM 634 N N . SER A 1 80 ? 9.429 -6.490 -22.011 1.00 60.16 80 SER A N 1
ATOM 635 C CA . SER A 1 80 ? 9.044 -7.912 -21.949 1.00 60.16 80 SER A CA 1
ATOM 636 C C . SER A 1 80 ? 9.336 -8.603 -20.609 1.00 60.16 80 SER A C 1
ATOM 638 O O . SER A 1 80 ? 8.861 -9.711 -20.381 1.00 60.16 80 SER A O 1
ATOM 640 N N . GLU A 1 81 ? 10.116 -7.972 -19.729 1.00 63.75 81 GLU A N 1
ATOM 641 C CA . GLU A 1 81 ? 10.594 -8.533 -18.451 1.00 63.75 81 GLU A CA 1
ATOM 642 C C . GLU A 1 81 ? 10.221 -7.771 -17.155 1.00 63.75 81 GLU A C 1
ATOM 644 O O . GLU A 1 81 ? 10.184 -8.416 -16.103 1.00 63.75 81 GLU A O 1
ATOM 649 N N . PRO A 1 82 ? 9.907 -6.459 -17.123 1.00 60.91 82 PRO A N 1
ATOM 650 C CA . PRO A 1 82 ? 9.707 -5.766 -15.841 1.00 60.91 82 PRO A CA 1
ATOM 651 C C . PRO A 1 82 ? 8.372 -6.052 -15.135 1.00 60.91 82 PRO A C 1
ATOM 653 O O . PRO A 1 82 ? 8.215 -5.677 -13.971 1.00 60.91 82 PRO A O 1
ATOM 656 N N . GLY A 1 83 ? 7.424 -6.723 -15.798 1.00 67.56 83 GLY A N 1
ATOM 657 C CA . GLY A 1 83 ? 6.119 -7.068 -15.221 1.00 67.56 83 GLY A CA 1
ATOM 658 C C . GLY A 1 83 ? 6.215 -7.962 -13.981 1.00 67.56 83 GLY A C 1
ATOM 659 O O . GLY A 1 83 ? 5.476 -7.754 -13.024 1.00 67.56 83 GLY A O 1
ATOM 660 N N . ALA A 1 84 ? 7.209 -8.857 -13.930 1.00 83.62 84 ALA A N 1
ATOM 661 C CA . ALA A 1 84 ? 7.326 -9.866 -12.875 1.00 83.62 84 ALA A CA 1
ATOM 662 C C . ALA A 1 84 ? 7.491 -9.279 -11.460 1.00 83.62 84 ALA A C 1
ATOM 664 O O . ALA A 1 84 ? 7.057 -9.887 -10.481 1.00 83.62 84 ALA A O 1
ATOM 665 N N . TYR A 1 85 ? 8.120 -8.104 -11.327 1.00 88.31 85 TYR A N 1
ATOM 666 C CA . TYR A 1 85 ? 8.232 -7.442 -10.024 1.00 88.31 85 TYR A CA 1
ATOM 667 C C . TYR A 1 85 ? 6.916 -6.774 -9.608 1.00 88.31 85 TYR A C 1
ATOM 669 O O . TYR A 1 85 ? 6.525 -6.885 -8.448 1.00 88.31 85 TYR A O 1
ATOM 677 N N . GLY A 1 86 ? 6.217 -6.137 -10.554 1.00 90.00 86 GLY A N 1
ATOM 678 C CA . GLY A 1 86 ? 4.882 -5.582 -10.322 1.00 90.00 86 GLY A CA 1
ATOM 679 C C . GLY A 1 86 ? 3.886 -6.667 -9.912 1.00 90.00 86 GLY A C 1
ATOM 680 O O . GLY A 1 86 ? 3.245 -6.536 -8.871 1.00 90.00 86 GLY A O 1
ATOM 681 N N . ASP A 1 87 ? 3.866 -7.785 -10.643 1.00 91.44 87 ASP A N 1
ATOM 682 C CA . ASP A 1 87 ? 3.029 -8.954 -10.346 1.00 91.44 87 ASP A CA 1
ATOM 683 C C . ASP A 1 87 ? 3.293 -9.494 -8.940 1.00 91.44 87 ASP A C 1
ATOM 685 O O . ASP A 1 87 ? 2.367 -9.793 -8.185 1.00 91.44 87 ASP A O 1
ATOM 689 N N . ARG A 1 88 ? 4.572 -9.582 -8.558 1.00 93.12 88 ARG A N 1
ATOM 690 C CA . ARG A 1 88 ? 4.962 -10.016 -7.219 1.00 93.12 88 ARG A CA 1
ATOM 691 C C . ARG A 1 88 ? 4.454 -9.061 -6.142 1.00 93.12 88 ARG A C 1
ATOM 693 O O . ARG A 1 88 ? 3.922 -9.532 -5.144 1.00 93.12 88 ARG A O 1
ATOM 700 N N . LEU A 1 89 ? 4.592 -7.747 -6.329 1.00 93.94 89 LEU A N 1
ATOM 701 C CA . LEU A 1 89 ? 4.086 -6.765 -5.364 1.00 93.94 89 LEU A CA 1
ATOM 702 C C . LEU A 1 89 ? 2.568 -6.873 -5.194 1.00 93.94 89 LEU A C 1
ATOM 704 O O . LEU A 1 89 ? 2.085 -6.833 -4.064 1.00 93.94 89 LEU A O 1
ATOM 708 N N . LEU A 1 90 ? 1.827 -7.056 -6.291 1.00 95.25 90 LEU A N 1
ATOM 709 C CA . LEU A 1 90 ? 0.378 -7.260 -6.251 1.00 95.25 90 LEU A CA 1
ATOM 710 C C . LEU A 1 90 ? 0.009 -8.557 -5.514 1.00 95.25 90 LEU A C 1
ATOM 712 O O . LEU A 1 90 ? -0.887 -8.549 -4.671 1.00 95.25 90 LEU A O 1
ATOM 716 N N . ALA A 1 91 ? 0.713 -9.658 -5.788 1.00 96.19 91 ALA A N 1
ATOM 717 C CA . ALA A 1 91 ? 0.477 -10.945 -5.135 1.00 96.19 91 ALA A CA 1
ATOM 718 C C . ALA A 1 91 ? 0.802 -10.909 -3.632 1.00 96.19 91 ALA A C 1
ATOM 720 O O . ALA A 1 91 ? 0.023 -11.410 -2.813 1.00 96.19 91 ALA A O 1
ATOM 721 N N . ASP A 1 92 ? 1.919 -10.285 -3.256 1.00 96.19 92 ASP A N 1
ATOM 722 C CA . ASP A 1 92 ? 2.325 -10.123 -1.861 1.00 96.19 92 ASP A CA 1
ATOM 723 C C . ASP A 1 92 ? 1.320 -9.218 -1.117 1.00 96.19 92 ASP A C 1
ATOM 725 O O . ASP A 1 92 ? 0.866 -9.568 -0.025 1.00 96.19 92 ASP A O 1
ATOM 729 N N . ALA A 1 93 ? 0.885 -8.107 -1.728 1.00 96.62 93 ALA A N 1
ATOM 730 C CA . ALA A 1 93 ? -0.136 -7.219 -1.164 1.00 96.62 93 ALA A CA 1
ATOM 731 C C . ALA A 1 93 ? -1.479 -7.933 -0.959 1.00 96.62 93 ALA A C 1
ATOM 733 O O . ALA A 1 93 ? -2.093 -7.806 0.102 1.00 96.62 93 ALA A O 1
ATOM 734 N N . GLN A 1 94 ? -1.915 -8.730 -1.938 1.00 97.12 94 GLN A N 1
ATOM 735 C CA . GLN A 1 94 ? -3.139 -9.520 -1.835 1.00 97.12 94 GLN A CA 1
ATOM 736 C C . GLN A 1 94 ? -3.040 -10.584 -0.738 1.00 97.12 94 GLN A C 1
ATOM 738 O O . GLN A 1 94 ? -4.005 -10.806 -0.010 1.00 97.12 94 GLN A O 1
ATOM 743 N N . THR A 1 95 ? -1.881 -11.226 -0.595 1.00 97.12 95 THR A N 1
ATOM 744 C CA . THR A 1 95 ? -1.643 -12.222 0.459 1.00 97.12 95 THR A CA 1
ATOM 745 C C . THR A 1 95 ? -1.740 -11.582 1.841 1.00 97.12 95 THR A C 1
ATOM 747 O O . THR A 1 95 ? -2.415 -12.119 2.718 1.00 97.12 95 THR A O 1
ATOM 750 N N . LEU A 1 96 ? -1.129 -10.409 2.026 1.00 95.81 96 LEU A N 1
ATOM 751 C CA . LEU A 1 96 ? -1.224 -9.653 3.276 1.00 95.81 96 LEU A CA 1
ATOM 752 C C . LEU A 1 96 ? -2.661 -9.209 3.563 1.00 95.81 96 LEU A C 1
ATOM 754 O O . LEU A 1 96 ? -3.131 -9.360 4.688 1.00 95.81 96 LEU A O 1
ATOM 758 N N . LEU A 1 97 ? -3.371 -8.703 2.552 1.00 95.94 97 LEU A N 1
ATOM 759 C CA . LEU A 1 97 ? -4.768 -8.300 2.691 1.00 95.94 97 LEU A CA 1
ATOM 760 C C . LEU A 1 97 ? -5.653 -9.481 3.098 1.00 95.94 97 LEU A C 1
ATOM 762 O O . LEU A 1 97 ? -6.425 -9.370 4.046 1.00 95.94 97 LEU A O 1
ATOM 766 N N . ASN A 1 98 ? -5.504 -10.623 2.427 1.00 95.88 98 ASN A N 1
ATOM 767 C CA . ASN A 1 98 ? -6.246 -11.837 2.754 1.00 95.88 98 ASN A CA 1
ATOM 768 C C . ASN A 1 98 ? -5.931 -12.317 4.174 1.00 95.88 98 ASN A C 1
ATOM 770 O O . ASN A 1 98 ? -6.863 -12.641 4.899 1.00 95.88 98 ASN A O 1
ATOM 774 N N . GLY A 1 99 ? -4.660 -12.273 4.590 1.00 94.44 99 GLY A N 1
ATOM 775 C CA . GLY A 1 99 ? -4.247 -12.609 5.953 1.00 94.44 99 GLY A CA 1
ATOM 776 C C . GLY A 1 99 ? -4.872 -11.703 7.022 1.00 94.44 99 GLY A C 1
ATOM 777 O O . GLY A 1 99 ? -5.152 -12.142 8.132 1.00 94.44 99 GLY A O 1
ATOM 778 N N . ILE A 1 100 ? -5.124 -10.431 6.709 1.00 93.69 100 ILE A N 1
ATOM 779 C CA . ILE A 1 100 ? -5.842 -9.524 7.619 1.00 93.69 100 ILE A CA 1
ATOM 780 C C . ILE A 1 100 ? -7.331 -9.873 7.666 1.00 93.69 100 ILE A C 1
ATOM 782 O O . ILE A 1 100 ? -7.938 -9.904 8.737 1.00 93.69 100 ILE A O 1
ATOM 786 N N . VAL A 1 101 ? -7.930 -10.132 6.503 1.00 93.81 101 VAL A N 1
ATOM 787 C CA . VAL A 1 101 ? -9.361 -10.443 6.384 1.00 93.81 101 VAL A CA 1
ATOM 788 C C . VAL A 1 101 ? -9.695 -11.780 7.052 1.00 93.81 101 VAL A C 1
ATOM 790 O O . VAL A 1 101 ? -10.676 -11.866 7.792 1.00 93.81 101 VAL A O 1
ATOM 793 N N . ASP A 1 102 ? -8.873 -12.811 6.843 1.00 93.75 102 ASP A N 1
ATOM 794 C CA . ASP A 1 102 ? -9.046 -14.133 7.455 1.00 93.75 102 ASP A CA 1
ATOM 795 C C . ASP A 1 102 ? -8.638 -14.166 8.941 1.00 93.75 102 ASP A C 1
ATOM 797 O O . ASP A 1 102 ? -9.094 -15.027 9.698 1.00 93.75 102 ASP A O 1
ATOM 801 N N . GLY A 1 103 ? -7.868 -13.172 9.390 1.00 90.44 103 GLY A N 1
ATOM 802 C CA . GLY A 1 103 ? -7.426 -13.035 10.771 1.00 90.44 103 GLY A CA 1
ATOM 803 C C . GLY A 1 103 ? -6.145 -13.760 11.131 1.00 90.44 103 GLY A C 1
ATOM 804 O O . GLY A 1 103 ? -5.843 -13.870 12.317 1.00 90.44 103 GLY A O 1
ATOM 805 N N . THR A 1 104 ? -5.410 -14.262 10.148 1.00 93.88 104 THR A N 1
ATOM 806 C CA . THR A 1 104 ? -4.057 -14.796 10.330 1.00 93.88 104 THR A CA 1
ATOM 807 C C . THR A 1 104 ? -3.076 -13.684 10.712 1.00 93.88 104 THR A C 1
ATOM 809 O O . THR A 1 104 ? -2.096 -13.931 11.414 1.00 93.88 104 THR A O 1
ATOM 812 N N . ILE A 1 105 ? -3.335 -12.455 10.259 1.00 91.56 105 ILE A N 1
ATOM 813 C CA . ILE A 1 105 ? -2.552 -11.252 10.538 1.00 91.56 105 ILE A CA 1
ATOM 814 C C . ILE A 1 105 ? -3.434 -10.269 11.304 1.00 91.56 105 ILE A C 1
ATOM 816 O O . ILE A 1 105 ? -4.413 -9.760 10.765 1.00 91.56 105 ILE A O 1
ATOM 820 N N . ASP A 1 106 ? -3.054 -9.947 12.537 1.00 90.25 106 ASP A N 1
ATOM 821 C CA . ASP A 1 106 ? -3.717 -8.890 13.293 1.00 90.25 106 ASP A CA 1
ATOM 822 C C . ASP A 1 106 ? -3.062 -7.528 13.048 1.00 90.25 106 ASP A C 1
ATOM 824 O O . ASP A 1 106 ? -1.835 -7.384 13.038 1.00 90.25 106 ASP A O 1
ATOM 828 N N . ILE A 1 107 ? -3.898 -6.503 12.884 1.00 85.31 107 ILE A N 1
ATOM 829 C CA . ILE A 1 107 ? -3.453 -5.112 12.883 1.00 85.31 107 ILE A CA 1
ATOM 830 C C . ILE A 1 107 ? -3.312 -4.680 14.347 1.00 85.31 107 ILE A C 1
ATOM 832 O O . ILE A 1 107 ? -4.319 -4.661 15.059 1.00 85.31 107 ILE A O 1
ATOM 836 N N . PRO A 1 108 ? -2.105 -4.324 14.823 1.00 76.50 108 PRO A N 1
ATOM 837 C CA . PRO A 1 108 ? -1.948 -3.819 16.178 1.00 76.50 108 PRO A CA 1
ATOM 838 C C . PRO A 1 108 ? -2.777 -2.540 16.337 1.00 76.50 108 PRO A C 1
ATOM 840 O O . PRO A 1 108 ? -2.544 -1.544 15.652 1.00 76.50 108 PRO A O 1
ATOM 843 N N . SER A 1 109 ? -3.764 -2.596 17.232 1.00 59.81 109 SER A N 1
ATOM 844 C CA . SER A 1 109 ? -4.710 -1.513 17.527 1.00 59.81 109 SER A CA 1
ATOM 845 C C . SER A 1 109 ? -4.060 -0.321 18.232 1.00 59.81 109 SER A C 1
ATOM 847 O O . SER A 1 109 ? -4.588 0.784 18.179 1.00 59.81 109 SER A O 1
ATOM 849 N N . ASP A 1 110 ? -2.888 -0.533 18.833 1.00 49.38 110 ASP A N 1
ATOM 850 C CA . ASP A 1 110 ? -2.130 0.487 19.546 1.00 49.38 110 ASP A CA 1
ATOM 851 C C . ASP A 1 110 ? -0.923 0.937 18.727 1.00 49.38 110 ASP A C 1
ATOM 853 O O . ASP A 1 110 ? 0.225 0.595 19.015 1.00 49.38 110 ASP A O 1
ATOM 857 N N . VAL A 1 111 ? -1.158 1.803 17.745 1.00 50.00 111 VAL A N 1
ATOM 858 C CA . VAL A 1 111 ? -0.135 2.809 17.456 1.00 50.00 111 VAL A CA 1
ATOM 859 C C . VAL A 1 111 ? -0.317 3.891 18.512 1.00 50.00 111 VAL A C 1
ATOM 861 O O . VAL A 1 111 ? -0.921 4.933 18.273 1.00 50.00 111 VAL A O 1
ATOM 864 N N . SER A 1 112 ? 0.194 3.624 19.719 1.00 39.66 112 SER A N 1
ATOM 865 C CA . SER A 1 112 ? 0.616 4.706 20.601 1.00 39.66 112 SER A CA 1
ATOM 866 C C . SER A 1 112 ? 1.640 5.493 19.802 1.00 39.66 112 SER A C 1
ATOM 868 O O . SER A 1 112 ? 2.801 5.098 19.700 1.00 39.66 112 SER A O 1
ATOM 870 N N . ILE A 1 113 ? 1.182 6.558 19.147 1.00 47.91 113 ILE A N 1
ATOM 871 C CA . ILE A 1 113 ? 2.056 7.559 18.561 1.00 47.91 113 ILE A CA 1
ATOM 872 C C . ILE A 1 113 ? 3.005 7.913 19.706 1.00 47.91 113 ILE A C 1
ATOM 874 O O . ILE A 1 113 ? 2.509 8.308 20.769 1.00 47.91 113 ILE A O 1
ATOM 878 N N . PRO A 1 114 ? 4.332 7.733 19.587 1.00 40.34 114 PRO A N 1
ATOM 879 C CA . PRO A 1 114 ? 5.201 8.392 20.530 1.00 40.34 114 PRO A CA 1
ATOM 880 C C . PRO A 1 114 ? 4.870 9.869 20.358 1.00 40.34 114 PRO A C 1
ATOM 882 O O . PRO A 1 114 ? 5.187 10.470 19.331 1.00 40.34 114 PRO A O 1
ATOM 885 N N . VAL A 1 115 ? 4.164 10.442 21.333 1.00 43.91 115 VAL A N 1
ATOM 886 C CA . VAL A 1 115 ? 4.180 11.878 21.530 1.00 43.91 115 VAL A CA 1
ATOM 887 C C . VAL A 1 115 ? 5.661 12.154 21.687 1.00 43.91 115 VAL A C 1
ATOM 889 O O . VAL A 1 115 ? 6.262 11.828 22.710 1.00 43.91 115 VAL A O 1
ATOM 892 N N . VAL A 1 116 ? 6.283 12.644 20.619 1.00 47.06 116 VAL A N 1
ATOM 893 C CA . VAL A 1 116 ? 7.555 13.333 20.711 1.00 47.06 116 VAL A CA 1
ATOM 894 C C . VAL A 1 116 ? 7.236 14.534 21.577 1.00 47.06 116 VAL A C 1
ATOM 896 O O . VAL A 1 116 ? 6.870 15.602 21.096 1.00 47.06 116 VAL A O 1
ATOM 899 N N . THR A 1 117 ? 7.286 14.325 22.893 1.00 46.28 117 THR A N 1
ATOM 900 C CA . THR A 1 117 ? 7.489 15.385 23.856 1.00 46.28 117 THR A CA 1
ATOM 901 C C . THR A 1 117 ? 8.714 16.075 23.315 1.00 46.28 117 THR A C 1
ATOM 903 O O . THR A 1 117 ? 9.790 15.476 23.323 1.00 46.28 117 THR A O 1
ATOM 906 N N . SER A 1 118 ? 8.507 17.245 22.708 1.00 5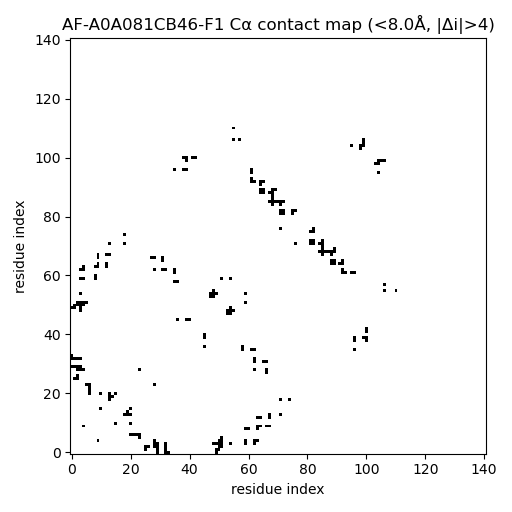0.88 118 SER A N 1
ATOM 907 C CA . SER A 1 118 ? 9.563 18.109 22.212 1.00 50.88 118 SER A CA 1
ATOM 908 C C . SER A 1 118 ? 10.659 18.070 23.258 1.00 50.88 118 SER A C 1
ATOM 910 O O . SER A 1 118 ? 10.483 18.613 24.349 1.00 50.88 118 SER A O 1
ATOM 912 N N . MET A 1 119 ? 11.744 17.351 22.965 1.00 52.09 119 MET A N 1
ATOM 913 C CA . MET A 1 119 ? 12.947 17.421 23.766 1.00 52.09 119 MET A CA 1
ATOM 914 C C . MET A 1 119 ? 13.288 18.895 23.729 1.00 52.09 119 MET A C 1
ATOM 916 O O . MET A 1 119 ? 13.602 19.420 22.661 1.00 52.09 119 MET A O 1
ATOM 920 N N . ALA A 1 120 ? 13.085 19.578 24.856 1.00 54.09 120 ALA A N 1
ATOM 921 C CA . ALA A 1 120 ? 13.520 20.944 25.012 1.00 54.09 120 ALA A CA 1
ATOM 922 C C . ALA A 1 120 ? 14.963 20.959 24.518 1.00 54.09 120 ALA A C 1
ATOM 924 O O . ALA A 1 120 ? 15.812 20.250 25.064 1.00 54.09 120 ALA A O 1
ATOM 925 N N . THR A 1 121 ? 15.218 21.679 23.425 1.00 56.00 121 THR A N 1
ATOM 926 C CA . THR A 1 121 ? 16.579 22.035 23.048 1.00 56.00 121 THR A CA 1
ATOM 927 C C . THR A 1 121 ? 17.219 22.549 24.326 1.00 56.00 121 THR A C 1
ATOM 929 O O . THR A 1 121 ? 16.658 23.489 24.903 1.00 56.00 121 THR A O 1
ATOM 932 N N . PRO A 1 122 ? 18.308 21.944 24.829 1.00 53.41 122 PRO A N 1
ATOM 933 C CA . PRO A 1 122 ? 19.024 22.556 25.925 1.00 53.41 122 PRO A CA 1
ATOM 934 C C . PRO A 1 122 ? 19.401 23.947 25.427 1.00 53.41 122 PRO A C 1
ATOM 936 O O . PRO A 1 122 ? 20.166 24.091 24.474 1.00 53.41 122 PRO A O 1
ATOM 939 N N . THR A 1 123 ? 18.782 24.975 26.006 1.00 60.28 123 THR A N 1
ATOM 940 C CA . THR A 1 123 ? 19.270 26.337 25.880 1.00 60.28 123 THR A CA 1
ATOM 941 C C . THR A 1 123 ? 20.665 26.288 26.468 1.00 60.28 123 THR A C 1
ATOM 943 O O . THR A 1 123 ? 20.834 26.245 27.685 1.00 60.28 123 THR A O 1
ATOM 946 N N . ILE A 1 124 ? 21.660 26.198 25.592 1.00 59.22 124 ILE A N 1
ATOM 947 C CA . ILE A 1 124 ? 23.044 26.456 25.942 1.00 59.22 124 ILE A CA 1
ATOM 948 C C . ILE A 1 124 ? 23.023 27.892 26.455 1.00 59.22 124 ILE A C 1
ATOM 950 O O . ILE A 1 124 ? 22.821 28.836 25.689 1.00 59.22 124 ILE A O 1
ATOM 954 N N . ALA A 1 125 ? 23.099 28.038 27.777 1.00 60.50 125 ALA A N 1
ATOM 955 C CA . ALA A 1 125 ? 23.348 29.325 28.390 1.00 60.50 125 ALA A CA 1
ATOM 956 C C . ALA A 1 125 ? 24.640 29.873 27.765 1.00 60.50 125 ALA A C 1
ATOM 958 O O . ALA A 1 125 ? 25.581 29.094 27.594 1.00 60.50 125 ALA A O 1
ATOM 959 N N . PRO A 1 126 ? 24.708 31.162 27.394 1.00 55.56 126 PRO A N 1
ATOM 960 C CA . PRO A 1 126 ? 25.979 31.754 27.023 1.00 55.56 126 PRO A CA 1
ATOM 961 C C . PRO A 1 126 ? 26.924 31.567 28.209 1.00 55.56 126 PRO A C 1
ATOM 963 O O . PRO A 1 126 ? 26.682 32.087 29.299 1.00 55.56 126 PRO A O 1
ATOM 966 N N . GLU A 1 127 ? 27.945 30.740 27.997 1.00 55.16 127 GLU A N 1
ATOM 967 C CA . GLU A 1 127 ? 29.058 30.562 28.911 1.00 55.16 127 GLU A CA 1
ATOM 968 C C . GLU A 1 127 ? 29.596 31.961 29.214 1.00 55.16 127 GLU A C 1
ATOM 970 O O . GLU A 1 127 ? 29.925 32.729 28.305 1.00 55.16 127 GLU A O 1
ATOM 975 N N . LEU A 1 128 ? 29.544 32.334 30.493 1.00 54.47 128 LEU A N 1
ATOM 976 C CA . LEU A 1 128 ? 30.125 33.570 30.986 1.00 54.47 128 LEU A CA 1
ATOM 977 C C . LEU A 1 128 ? 31.573 33.579 30.514 1.00 54.47 128 LEU A C 1
ATOM 979 O O . LEU A 1 128 ? 32.354 32.723 30.918 1.00 54.47 128 LEU A O 1
ATOM 983 N N . VAL A 1 129 ? 31.887 34.519 29.623 1.00 54.09 129 VAL A N 1
ATOM 984 C CA . VAL A 1 129 ? 33.253 34.827 29.215 1.00 54.09 129 VAL A CA 1
ATOM 985 C C . VAL A 1 129 ? 34.055 34.981 30.499 1.00 54.09 129 VAL A C 1
ATOM 987 O O . VAL A 1 129 ? 33.794 35.901 31.277 1.00 54.09 129 VAL A O 1
ATOM 990 N N . ASP A 1 130 ? 34.966 34.040 30.729 1.00 53.56 130 ASP A N 1
ATOM 991 C CA . ASP A 1 130 ? 35.930 34.089 31.814 1.00 53.56 130 ASP A CA 1
ATOM 992 C C . ASP A 1 130 ? 36.787 35.331 31.566 1.00 53.56 130 ASP A C 1
ATOM 994 O O . ASP A 1 130 ? 37.646 35.381 30.682 1.00 53.56 130 ASP A O 1
ATOM 998 N N . THR A 1 131 ? 36.427 36.418 32.240 1.00 55.38 131 THR A N 1
ATOM 999 C CA . THR A 1 131 ? 37.229 37.628 32.271 1.00 55.38 131 THR A CA 1
ATOM 1000 C C . THR A 1 131 ? 38.494 37.288 33.035 1.00 55.38 131 THR A C 1
ATOM 1002 O O . THR A 1 131 ? 38.496 37.331 34.267 1.00 55.38 131 THR A O 1
ATOM 1005 N N . ASP A 1 132 ? 39.550 36.956 32.295 1.00 59.22 132 ASP A N 1
ATOM 1006 C CA . ASP A 1 132 ? 40.910 36.854 32.814 1.00 59.22 132 ASP A CA 1
ATOM 1007 C C . ASP A 1 132 ? 41.191 38.050 33.747 1.00 59.22 132 ASP A C 1
ATOM 1009 O O . ASP A 1 132 ? 41.030 39.210 33.336 1.00 59.22 132 ASP A O 1
ATOM 1013 N N . PRO A 1 133 ? 41.602 37.825 35.008 1.00 63.31 133 PRO A N 1
ATOM 1014 C CA . PRO A 1 133 ? 41.969 38.919 35.887 1.00 63.31 133 PRO A CA 1
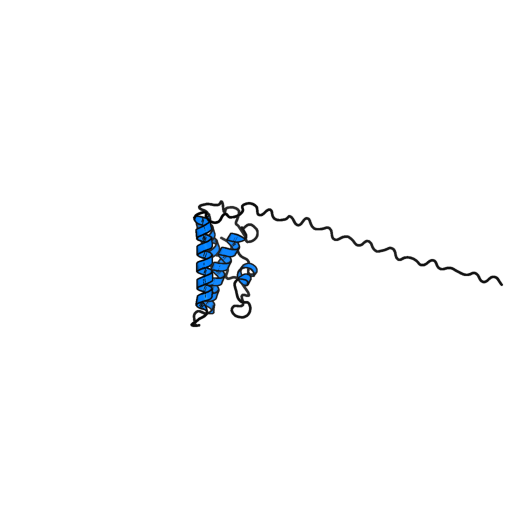ATOM 1015 C C . PRO A 1 133 ? 43.237 39.595 35.353 1.00 63.31 133 PRO A C 1
ATOM 1017 O O . PRO A 1 133 ? 44.327 39.021 35.347 1.00 63.31 133 PRO A O 1
ATOM 1020 N N . VAL A 1 134 ? 43.110 40.855 34.934 1.00 61.22 134 VAL A N 1
ATOM 1021 C CA . VAL A 1 134 ? 44.251 41.714 34.600 1.00 61.22 134 VAL A CA 1
ATOM 1022 C C . VAL A 1 134 ? 45.043 41.987 35.881 1.00 61.22 134 VAL A C 1
ATOM 1024 O O . VAL A 1 134 ? 44.674 42.831 36.699 1.00 61.22 134 VAL A O 1
ATOM 1027 N N . PHE A 1 135 ? 46.158 41.280 36.061 1.00 55.97 135 PHE A N 1
ATOM 1028 C CA . PHE A 1 135 ? 47.153 41.611 37.076 1.00 55.97 135 PHE A CA 1
ATOM 1029 C C . PHE A 1 135 ? 47.939 42.849 36.631 1.00 55.97 135 PHE A C 1
ATOM 1031 O O . PHE A 1 135 ? 48.957 42.757 35.946 1.00 55.97 135 PHE A O 1
ATOM 1038 N N . SER A 1 136 ? 47.474 44.030 37.037 1.00 64.25 136 SER A N 1
ATOM 1039 C CA . SER A 1 136 ? 48.271 45.257 36.970 1.00 64.25 136 SER A CA 1
ATOM 1040 C C . SER A 1 136 ? 49.434 45.160 37.960 1.00 64.25 136 SER A C 1
ATOM 1042 O O . SER A 1 136 ? 49.273 45.438 39.148 1.00 64.25 136 SER A O 1
ATOM 1044 N N . MET A 1 137 ? 50.622 44.770 37.490 1.00 54.16 137 MET A N 1
ATOM 1045 C CA . MET A 1 137 ? 51.856 44.959 38.256 1.00 54.16 137 MET A CA 1
ATOM 1046 C C . MET A 1 137 ? 52.188 46.454 38.307 1.00 54.16 137 MET A C 1
ATOM 1048 O O . MET A 1 137 ? 52.690 47.031 37.344 1.00 54.16 137 MET A O 1
ATOM 1052 N N . SER A 1 138 ? 51.921 47.082 39.451 1.00 59.84 138 SER A N 1
ATOM 1053 C CA . SER A 1 138 ? 52.492 48.378 39.803 1.00 59.84 138 SER A CA 1
ATOM 1054 C C . SER A 1 138 ? 54.012 48.234 39.927 1.00 59.84 138 SER A C 1
ATOM 1056 O O . SER A 1 138 ? 54.500 47.634 40.887 1.00 59.84 138 SER A O 1
ATOM 1058 N N . GLN A 1 139 ? 54.771 48.775 38.973 1.00 52.28 139 GLN A N 1
ATOM 1059 C CA . GLN A 1 139 ? 56.192 49.030 39.193 1.00 52.28 139 GLN A CA 1
ATOM 1060 C C . GLN A 1 139 ? 56.318 50.188 40.183 1.00 52.28 139 GLN A C 1
ATOM 1062 O O . GLN A 1 139 ? 56.002 51.334 39.869 1.00 52.28 139 GLN A O 1
ATOM 1067 N N . VAL A 1 140 ? 56.734 49.853 41.401 1.00 48.50 140 VAL A N 1
ATOM 1068 C CA . VAL A 1 140 ? 57.266 50.811 42.368 1.00 48.50 140 VAL A CA 1
ATOM 1069 C C . VAL A 1 140 ? 58.684 51.147 41.907 1.00 48.50 140 VAL A C 1
ATOM 1071 O O . VAL A 1 140 ? 59.506 50.241 41.767 1.00 48.50 140 VAL A O 1
ATOM 1074 N N . PHE A 1 141 ? 58.930 52.426 41.625 1.00 47.53 141 PHE A N 1
ATOM 1075 C CA . PHE A 1 141 ? 60.272 53.009 41.590 1.00 47.53 141 PHE A CA 1
ATOM 1076 C C . PHE A 1 141 ? 60.649 53.490 42.990 1.00 47.53 141 PHE A C 1
ATOM 1078 O O . PHE A 1 141 ? 59.744 54.009 43.685 1.00 47.53 141 PHE A O 1
#

Solvent-accessible surface area (backbone atoms only — not comparable to full-atom values): 8607 Å² total; per-residue (Å²): 115,64,44,35,60,51,61,69,58,30,50,75,72,33,50,72,87,84,50,65,77,91,72,74,60,57,69,61,41,17,54,43,36,51,52,53,50,58,62,41,47,83,80,43,90,56,89,65,52,66,32,53,86,58,33,55,67,69,59,36,49,36,41,23,30,39,51,33,12,56,49,37,40,65,76,33,66,90,47,98,67,59,44,63,62,17,52,48,33,37,52,53,26,50,50,54,51,50,29,44,60,76,57,82,39,80,78,79,88,75,74,71,68,78,75,75,68,74,72,73,72,79,77,76,68,82,76,76,77,81,75,75,82,82,79,80,79,78,82,83,129